Protein AF-D5RB38-F1 (afdb_monomer_lite)

Sequence (67 aa):
MIKIFEYFFKKEIPVLMYHRLINNKDEIGKNTIYLNVDEFEKQLKYLKDNNYITITFKDLYKIPKKE

Secondary structure (DSSP, 8-state):
-HHHHHHHT-----------EESSGGG--S----EEHHHHHHHHHHHHHTT-----HHHHTTSPP--

Radius of gyration: 17.15 Å; chains: 1; bounding box: 33×32×44 Å

Organism: Fusobacterium nucleatum subsp. nucleatum (strain ATCC 23726 / VPI 4351) (NCBI:txid525283)

pLDDT: mean 85.62, std 12.1, range [58.78, 98.38]

Structure (mmCIF, N/CA/C/O backbone):
data_AF-D5RB38-F1
#
_entry.id   AF-D5RB38-F1
#
loop_
_atom_site.group_PDB
_atom_site.id
_atom_site.type_symbol
_atom_site.label_atom_id
_atom_site.label_alt_id
_atom_site.label_comp_id
_atom_site.label_asym_id
_atom_site.label_entity_id
_atom_site.label_seq_id
_atom_site.pdbx_PDB_ins_code
_atom_site.Cartn_x
_atom_site.Cartn_y
_atom_site.Cartn_z
_atom_site.occupancy
_atom_site.B_iso_or_equiv
_atom_site.auth_seq_id
_atom_site.auth_comp_id
_atom_site.auth_asym_id
_atom_site.auth_atom_id
_atom_site.pdbx_PDB_model_num
ATOM 1 N N . MET A 1 1 ? -2.216 -18.363 25.188 1.00 59.03 1 MET A N 1
ATOM 2 C CA . MET A 1 1 ? -3.545 -18.277 24.544 1.00 59.03 1 MET A CA 1
ATOM 3 C C . MET A 1 1 ? -4.068 -16.839 24.501 1.00 59.03 1 MET A C 1
ATOM 5 O O . MET A 1 1 ? -4.239 -16.335 23.406 1.00 59.03 1 MET A O 1
ATOM 9 N N . ILE A 1 2 ? -4.200 -16.132 25.634 1.00 64.38 2 ILE A N 1
ATOM 10 C CA . ILE A 1 2 ? -4.656 -14.718 25.696 1.00 64.38 2 ILE A CA 1
ATOM 11 C C . ILE A 1 2 ? -3.825 -13.763 24.810 1.00 64.38 2 ILE A C 1
ATOM 13 O O . ILE A 1 2 ? -4.389 -13.056 23.982 1.00 64.38 2 ILE A O 1
ATOM 17 N N . LYS A 1 3 ? -2.487 -13.836 24.872 1.00 66.62 3 LYS A N 1
ATOM 18 C CA . LYS A 1 3 ? -1.591 -12.996 24.048 1.00 66.62 3 LYS A CA 1
ATOM 19 C C . LYS A 1 3 ? -1.753 -13.167 22.527 1.00 66.62 3 LYS A C 1
ATOM 21 O O . LYS A 1 3 ? -1.470 -12.241 21.778 1.00 66.62 3 LYS A O 1
ATOM 26 N N . ILE A 1 4 ? -2.185 -14.346 22.065 1.00 70.62 4 ILE A N 1
ATOM 27 C CA . ILE A 1 4 ? -2.405 -14.609 20.632 1.00 70.62 4 ILE A CA 1
ATOM 28 C C . ILE A 1 4 ? -3.654 -13.867 20.158 1.00 70.62 4 ILE A C 1
ATOM 30 O O . ILE A 1 4 ? -3.614 -13.202 19.130 1.00 70.62 4 ILE A O 1
ATOM 34 N N . PHE A 1 5 ? -4.738 -13.919 20.935 1.00 71.81 5 PHE A N 1
ATOM 35 C CA . PHE A 1 5 ? -5.950 -13.164 20.627 1.00 71.81 5 PHE A CA 1
ATOM 36 C C . PHE A 1 5 ? -5.681 -11.654 20.634 1.00 71.81 5 PHE A C 1
ATOM 38 O O . PHE A 1 5 ? -6.058 -10.970 19.690 1.00 71.81 5 PHE A O 1
ATOM 45 N N . GLU A 1 6 ? -4.954 -11.134 21.625 1.00 69.12 6 GLU A N 1
ATOM 46 C CA . GLU A 1 6 ? -4.579 -9.712 21.674 1.00 69.12 6 GLU A CA 1
ATOM 47 C C . GLU A 1 6 ? -3.789 -9.247 20.443 1.00 69.12 6 GLU A C 1
ATOM 49 O O . GLU A 1 6 ? -4.030 -8.14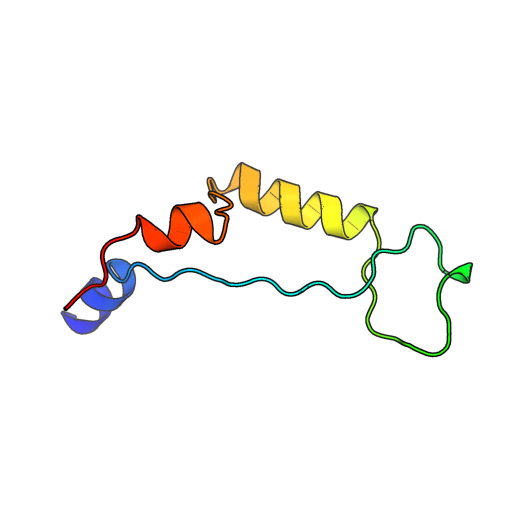2 19.956 1.00 69.12 6 GLU A O 1
ATOM 54 N N . TYR A 1 7 ? -2.893 -10.088 19.914 1.00 66.00 7 TYR A N 1
ATOM 55 C CA . TYR A 1 7 ? -2.166 -9.810 18.675 1.00 66.00 7 TYR A CA 1
ATOM 56 C C . TYR A 1 7 ? -3.115 -9.673 17.476 1.00 66.00 7 TYR A C 1
ATOM 58 O O . TYR A 1 7 ? -3.031 -8.690 16.745 1.00 66.00 7 TYR A O 1
ATOM 66 N N . PHE A 1 8 ? -4.079 -10.587 17.323 1.00 64.75 8 PHE A N 1
ATOM 67 C CA . PHE A 1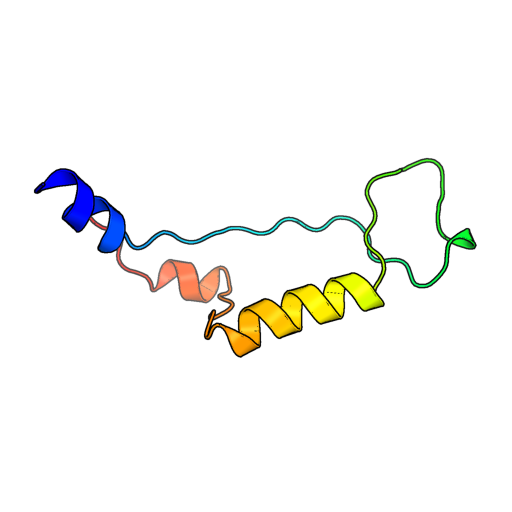 8 ? -5.074 -10.522 16.244 1.00 64.75 8 PHE A CA 1
ATOM 68 C C . PHE A 1 8 ? -6.025 -9.320 16.353 1.00 64.75 8 PHE A C 1
ATOM 70 O O . PHE A 1 8 ? -6.516 -8.835 15.337 1.00 64.75 8 PHE A O 1
ATOM 77 N N . PHE A 1 9 ? -6.276 -8.813 17.564 1.00 68.00 9 PHE A N 1
ATOM 78 C CA . PHE A 1 9 ? -7.130 -7.638 17.787 1.00 68.00 9 PHE A CA 1
ATOM 79 C C . PHE A 1 9 ? -6.362 -6.309 17.808 1.00 68.00 9 PHE A C 1
ATOM 81 O O . PHE A 1 9 ? -6.959 -5.244 18.025 1.00 68.00 9 PHE A O 1
ATOM 88 N N . LYS A 1 10 ? -5.042 -6.329 17.604 1.00 72.00 10 LYS A N 1
ATOM 89 C CA . LYS A 1 10 ? -4.243 -5.109 17.543 1.00 72.00 10 LYS A CA 1
ATOM 90 C C . LYS A 1 10 ? -4.464 -4.429 16.193 1.00 72.00 10 LYS A C 1
ATOM 92 O O . LYS A 1 10 ? -4.166 -4.977 15.139 1.00 72.00 10 LYS A O 1
ATOM 97 N N . LYS A 1 11 ? -4.998 -3.207 16.229 1.00 74.00 11 LYS A N 1
ATOM 98 C CA . LYS A 1 11 ? -5.148 -2.368 15.035 1.00 74.00 11 LYS A CA 1
ATOM 99 C C . LYS A 1 11 ? -3.799 -1.733 14.710 1.00 74.00 11 LYS A C 1
ATOM 101 O O . LYS A 1 11 ? -3.461 -0.691 15.264 1.00 74.00 11 LYS A O 1
ATOM 106 N N . GLU A 1 12 ? -3.017 -2.392 13.866 1.00 85.50 12 GLU A N 1
ATOM 107 C CA . GLU A 1 12 ? -1.753 -1.859 13.355 1.00 85.50 12 GLU A CA 1
ATOM 108 C C . GLU A 1 12 ? -1.969 -1.176 11.999 1.00 85.50 12 GLU A C 1
ATOM 110 O O . GLU A 1 12 ? -2.807 -1.598 11.203 1.00 85.50 12 GLU A O 1
ATOM 115 N N . ILE A 1 13 ? -1.226 -0.096 11.752 1.00 90.12 13 ILE A N 1
ATOM 116 C CA . ILE A 1 13 ? -1.286 0.669 10.502 1.00 90.12 13 ILE A CA 1
ATOM 117 C C . ILE A 1 13 ? 0.089 0.557 9.833 1.00 90.12 13 ILE A C 1
ATOM 119 O O . ILE A 1 13 ? 1.029 1.213 10.289 1.00 90.12 13 ILE A O 1
ATOM 123 N N . PRO A 1 14 ? 0.247 -0.272 8.786 1.00 93.50 14 PRO A N 1
ATOM 124 C CA . PRO A 1 14 ? 1.506 -0.355 8.058 1.00 93.50 14 PRO A CA 1
ATOM 125 C C . PRO A 1 14 ? 1.748 0.930 7.254 1.00 93.50 14 PRO A C 1
ATOM 127 O O . PRO A 1 14 ? 0.858 1.416 6.557 1.00 93.50 14 PRO A O 1
ATOM 130 N N . VAL A 1 15 ? 2.971 1.464 7.322 1.00 94.56 15 VAL A N 1
ATOM 131 C CA . VAL A 1 15 ? 3.405 2.629 6.535 1.00 94.56 15 VAL A CA 1
ATOM 132 C C . VAL A 1 15 ? 4.376 2.150 5.462 1.00 94.56 15 VAL A C 1
ATOM 134 O O . VAL A 1 15 ? 5.519 1.804 5.755 1.00 94.56 15 VAL A O 1
ATOM 137 N N . LEU A 1 16 ? 3.906 2.098 4.216 1.00 95.06 16 LEU A N 1
ATOM 138 C CA . LEU A 1 16 ? 4.715 1.688 3.068 1.00 95.06 16 LEU A CA 1
ATOM 139 C C . LEU A 1 16 ? 5.510 2.885 2.536 1.00 95.06 16 LEU A C 1
ATOM 141 O O . LEU A 1 16 ? 4.940 3.946 2.283 1.00 95.06 16 LEU A O 1
ATOM 145 N N . MET A 1 17 ? 6.820 2.715 2.350 1.00 94.81 17 MET A N 1
ATOM 146 C CA . MET A 1 17 ? 7.715 3.769 1.866 1.00 94.81 17 MET A CA 1
ATOM 147 C C . MET A 1 17 ? 8.264 3.413 0.484 1.00 94.81 17 MET A C 1
ATOM 149 O O . MET A 1 17 ? 9.048 2.476 0.335 1.00 94.81 17 MET A O 1
ATOM 153 N N . TYR A 1 18 ? 7.895 4.210 -0.513 1.00 94.31 18 TYR A N 1
ATOM 154 C CA . TYR A 1 18 ? 8.404 4.113 -1.879 1.00 94.31 18 TYR A CA 1
ATOM 155 C C . TYR A 1 18 ? 9.317 5.302 -2.182 1.00 94.31 18 TYR A C 1
ATOM 157 O O . TYR A 1 18 ? 9.077 6.406 -1.700 1.00 94.31 18 TYR A O 1
ATOM 165 N N . HIS A 1 19 ? 10.363 5.073 -2.980 1.00 90.50 19 HIS A N 1
ATOM 166 C CA . HIS A 1 19 ? 11.333 6.113 -3.344 1.00 90.50 19 HIS A CA 1
ATOM 167 C C . HIS A 1 19 ? 11.151 6.582 -4.788 1.00 90.50 19 HIS A C 1
ATOM 169 O O . HIS A 1 19 ? 10.778 7.726 -5.030 1.00 90.50 19 HIS A O 1
ATOM 175 N N . ARG A 1 20 ? 11.433 5.704 -5.758 1.00 90.31 20 ARG A N 1
ATOM 176 C CA . ARG A 1 20 ? 11.351 6.002 -7.192 1.00 90.31 20 ARG A CA 1
ATOM 177 C C . ARG A 1 20 ? 10.598 4.898 -7.914 1.00 90.31 20 ARG A C 1
ATOM 179 O O . ARG A 1 20 ? 10.864 3.722 -7.670 1.00 90.31 20 ARG A O 1
ATOM 186 N N . LEU A 1 21 ? 9.709 5.298 -8.814 1.00 92.25 21 LEU A N 1
ATOM 187 C CA . LEU A 1 21 ? 9.077 4.408 -9.777 1.00 92.25 21 LEU A CA 1
ATOM 188 C C . LEU A 1 21 ? 9.736 4.621 -11.139 1.00 92.25 21 LEU A C 1
ATOM 190 O O . LEU A 1 21 ? 9.970 5.770 -11.512 1.00 92.25 21 LEU A O 1
ATOM 194 N N . ILE A 1 22 ? 10.065 3.535 -11.834 1.00 91.38 22 ILE A N 1
ATOM 195 C CA . ILE A 1 22 ? 10.689 3.576 -13.163 1.00 91.38 22 ILE A CA 1
ATOM 196 C C . ILE A 1 22 ? 9.875 2.770 -14.172 1.00 91.38 22 ILE A C 1
ATOM 198 O O . ILE A 1 22 ? 9.283 1.749 -13.815 1.00 91.38 22 ILE A O 1
ATOM 202 N N . ASN A 1 23 ? 9.879 3.203 -15.430 1.00 88.75 23 ASN A N 1
ATOM 203 C CA . ASN A 1 23 ? 9.209 2.483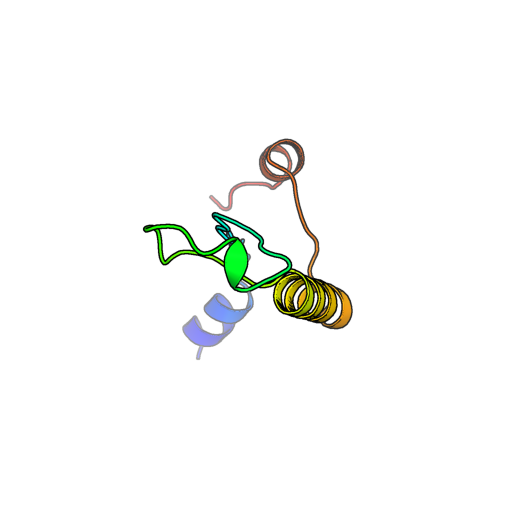 -16.521 1.00 88.75 23 ASN A CA 1
ATOM 204 C C . ASN A 1 23 ? 10.168 1.576 -17.297 1.00 88.75 23 ASN A C 1
ATOM 206 O O . ASN A 1 23 ? 9.768 0.546 -17.834 1.00 88.75 23 ASN A O 1
ATOM 210 N N . ASN A 1 24 ? 11.448 1.940 -17.357 1.00 82.00 24 ASN A N 1
ATOM 211 C CA . ASN A 1 24 ? 12.464 1.198 -18.090 1.00 82.00 24 ASN A CA 1
ATOM 212 C C . ASN A 1 24 ? 13.784 1.144 -17.309 1.00 82.00 24 ASN A C 1
ATOM 214 O O . ASN A 1 24 ? 14.025 1.912 -16.380 1.00 82.00 24 ASN A O 1
ATOM 218 N N . LYS A 1 25 ? 14.659 0.204 -17.681 1.00 74.12 25 LYS A N 1
ATOM 219 C CA . LYS A 1 25 ?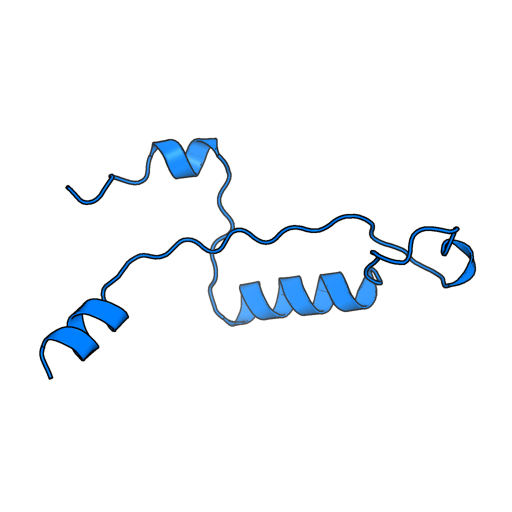 15.971 0.045 -17.033 1.00 74.12 25 LYS A CA 1
ATOM 220 C C . LYS A 1 25 ? 16.939 1.191 -17.352 1.00 74.12 25 LYS A C 1
ATOM 222 O O . LYS A 1 25 ? 17.917 1.363 -16.635 1.00 74.12 25 LYS A O 1
ATOM 227 N N . ASP A 1 26 ? 16.646 1.990 -18.370 1.00 75.06 26 ASP A N 1
ATOM 228 C CA . ASP A 1 26 ? 17.481 3.122 -18.778 1.00 75.06 26 ASP A CA 1
ATOM 229 C C . ASP A 1 26 ? 17.343 4.322 -17.818 1.00 75.06 26 ASP A C 1
ATOM 231 O O . ASP A 1 26 ? 18.241 5.155 -17.718 1.00 75.06 26 ASP A O 1
ATOM 235 N N . GLU A 1 27 ? 16.264 4.378 -17.026 1.00 68.50 27 GLU A N 1
ATOM 236 C CA . GLU A 1 27 ? 16.059 5.341 -15.931 1.00 68.50 27 GLU A CA 1
ATOM 237 C C . GLU A 1 27 ? 16.855 5.003 -14.647 1.00 68.50 27 GLU A C 1
ATOM 239 O O . GLU A 1 27 ? 16.849 5.768 -13.662 1.00 68.50 27 GLU A O 1
ATOM 244 N N . ILE A 1 28 ? 17.564 3.864 -14.642 1.00 72.44 28 ILE A N 1
ATOM 245 C CA . ILE A 1 28 ? 18.433 3.431 -13.545 1.00 72.44 28 ILE A CA 1
ATOM 246 C C . ILE A 1 28 ? 19.721 4.264 -13.579 1.00 72.44 28 ILE A C 1
ATOM 248 O O . ILE A 1 28 ? 20.728 3.910 -14.184 1.00 72.44 28 ILE A O 1
ATOM 252 N N . GLY A 1 29 ? 19.683 5.407 -12.893 1.00 72.25 29 GLY A N 1
ATOM 253 C CA . GLY A 1 29 ? 20.885 6.160 -12.525 1.00 72.25 29 GLY A CA 1
ATOM 254 C C . GLY A 1 29 ? 21.721 5.440 -11.452 1.00 72.25 29 GLY A C 1
ATOM 255 O O . GLY A 1 29 ? 21.535 4.262 -11.170 1.00 72.25 29 GLY A O 1
ATOM 256 N N . LYS A 1 30 ? 22.611 6.167 -10.762 1.00 70.12 30 LYS A N 1
ATOM 257 C CA . LYS A 1 30 ? 23.465 5.601 -9.689 1.00 70.12 30 LYS A CA 1
ATOM 258 C C . LYS A 1 30 ? 22.697 5.024 -8.485 1.00 70.12 30 LYS A C 1
ATOM 260 O O . LYS A 1 30 ? 23.250 4.219 -7.743 1.00 70.12 30 LYS A O 1
ATOM 265 N N . ASN A 1 31 ? 21.450 5.445 -8.274 1.00 68.31 31 ASN A N 1
ATOM 266 C CA . ASN A 1 31 ? 20.653 5.051 -7.113 1.00 68.31 31 ASN A CA 1
ATOM 267 C C . ASN A 1 31 ? 19.850 3.782 -7.410 1.00 68.31 31 ASN A C 1
ATOM 269 O O . ASN A 1 31 ? 18.968 3.790 -8.267 1.00 68.31 31 ASN A O 1
ATOM 273 N N . THR A 1 32 ? 20.118 2.723 -6.649 1.00 77.50 32 THR A N 1
ATOM 274 C CA . THR A 1 32 ? 19.537 1.382 -6.823 1.00 77.50 32 THR A CA 1
ATOM 275 C C . THR A 1 32 ? 18.171 1.195 -6.158 1.00 77.50 32 THR A C 1
ATOM 277 O O . THR A 1 32 ? 17.547 0.154 -6.339 1.00 77.50 32 THR A O 1
ATOM 280 N N . ILE A 1 33 ? 17.684 2.186 -5.403 1.00 88.06 33 ILE A N 1
ATOM 281 C CA . ILE A 1 33 ? 16.387 2.116 -4.717 1.00 88.06 33 ILE A CA 1
ATOM 282 C C . ILE A 1 33 ? 15.287 2.595 -5.672 1.00 88.06 33 ILE A C 1
ATOM 284 O O . ILE A 1 33 ? 14.913 3.771 -5.683 1.00 88.06 33 ILE A O 1
ATOM 288 N N . TYR A 1 34 ? 14.793 1.677 -6.498 1.00 91.38 34 TYR A N 1
ATOM 289 C CA . TYR A 1 34 ? 13.689 1.902 -7.426 1.00 91.38 34 TYR A CA 1
ATOM 290 C C . TYR A 1 34 ? 12.744 0.695 -7.459 1.00 91.38 34 TYR A C 1
ATOM 292 O O . TYR A 1 34 ? 13.119 -0.418 -7.092 1.00 91.38 34 TYR A O 1
ATOM 300 N N . LEU A 1 35 ? 11.523 0.921 -7.932 1.00 92.62 35 LEU A N 1
ATOM 301 C CA . LEU A 1 35 ? 10.535 -0.113 -8.218 1.00 92.62 35 LEU A CA 1
ATOM 302 C C . LEU A 1 35 ? 9.986 0.104 -9.630 1.00 92.62 35 LEU A C 1
ATOM 304 O O . LEU A 1 35 ? 9.767 1.240 -10.040 1.00 92.62 35 LEU A O 1
ATOM 308 N N . ASN A 1 36 ? 9.785 -0.968 -10.391 1.00 93.44 36 ASN A N 1
ATOM 309 C CA . ASN A 1 36 ? 9.133 -0.857 -11.694 1.00 93.44 36 ASN A CA 1
ATOM 310 C C . ASN A 1 36 ? 7.644 -0.512 -11.500 1.00 93.44 36 ASN A C 1
ATOM 312 O O . ASN A 1 36 ? 7.008 -1.066 -10.601 1.00 93.44 36 ASN A O 1
ATOM 316 N N . VAL A 1 37 ? 7.093 0.376 -12.330 1.00 95.12 37 VAL A N 1
ATOM 317 C CA . VAL A 1 37 ? 5.667 0.741 -12.321 1.00 95.12 37 VAL A CA 1
ATOM 318 C C . VAL A 1 37 ? 4.750 -0.485 -12.411 1.00 95.12 37 VAL A C 1
ATOM 320 O O . VAL A 1 37 ? 3.807 -0.572 -11.627 1.00 95.12 37 VAL A O 1
ATOM 323 N N . ASP A 1 38 ? 5.069 -1.474 -13.248 1.00 95.81 38 ASP A N 1
ATOM 324 C CA . ASP A 1 38 ? 4.274 -2.704 -13.379 1.00 95.81 38 ASP A CA 1
ATOM 325 C C . ASP A 1 38 ? 4.220 -3.493 -12.062 1.00 95.81 38 ASP A C 1
ATOM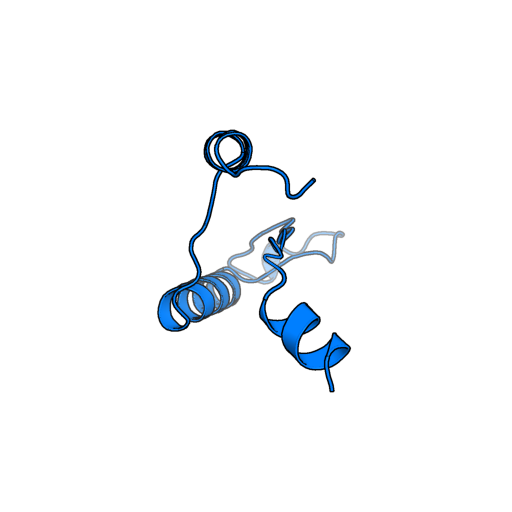 327 O O . ASP A 1 38 ? 3.214 -4.111 -11.712 1.00 95.81 38 ASP A O 1
ATOM 331 N N . GLU A 1 39 ? 5.318 -3.486 -11.307 1.00 95.81 39 GLU A N 1
ATOM 332 C CA . GLU A 1 39 ? 5.396 -4.182 -10.025 1.00 95.81 39 GLU A CA 1
ATOM 333 C C . GLU A 1 39 ? 4.716 -3.383 -8.911 1.00 95.81 39 GLU A C 1
ATOM 335 O O . GLU A 1 39 ? 4.056 -3.953 -8.041 1.00 95.81 39 GLU A O 1
ATOM 340 N N . PHE A 1 40 ? 4.808 -2.054 -8.968 1.00 97.06 40 PHE A N 1
ATOM 341 C CA . PHE A 1 40 ? 4.047 -1.170 -8.095 1.00 97.06 40 PHE A CA 1
ATOM 342 C C . PHE A 1 40 ? 2.536 -1.364 -8.279 1.00 97.06 40 PHE A C 1
ATOM 344 O O . PHE A 1 40 ? 1.816 -1.502 -7.290 1.00 97.06 40 PHE A O 1
ATOM 351 N N . GLU A 1 41 ? 2.050 -1.466 -9.519 1.00 98.00 41 GLU A N 1
ATOM 352 C CA . GLU A 1 41 ? 0.634 -1.714 -9.800 1.00 98.00 41 GLU A CA 1
ATOM 353 C C . GLU A 1 41 ? 0.162 -3.051 -9.215 1.00 98.00 41 GLU A C 1
ATOM 355 O O . GLU A 1 41 ? -0.883 -3.103 -8.563 1.00 98.00 41 GLU A O 1
ATOM 360 N N . LYS A 1 42 ? 0.951 -4.123 -9.354 1.00 98.25 42 LYS A N 1
ATOM 361 C CA . LYS A 1 42 ? 0.630 -5.420 -8.732 1.00 98.25 42 LYS A CA 1
ATOM 362 C C . LYS A 1 42 ? 0.542 -5.328 -7.212 1.00 98.25 42 LYS A C 1
ATOM 364 O O . LYS A 1 42 ? -0.362 -5.922 -6.626 1.00 98.25 42 LYS A O 1
ATOM 369 N N . GLN A 1 43 ? 1.435 -4.574 -6.569 1.00 98.06 43 GLN A N 1
ATOM 370 C CA . GLN A 1 43 ? 1.384 -4.356 -5.121 1.00 98.06 43 GLN A CA 1
ATOM 371 C C . GLN A 1 43 ? 0.113 -3.600 -4.712 1.00 98.06 43 GLN A C 1
ATOM 373 O O . GLN A 1 43 ? -0.562 -4.008 -3.766 1.00 98.06 43 GLN A O 1
ATOM 378 N N . LEU A 1 44 ? -0.273 -2.553 -5.449 1.00 97.56 44 LEU A N 1
ATOM 379 C CA . LEU A 1 44 ? -1.532 -1.841 -5.207 1.00 97.56 44 LEU A CA 1
ATOM 380 C C . LEU A 1 44 ? -2.754 -2.738 -5.432 1.00 97.56 44 LEU A C 1
ATOM 382 O O . LEU A 1 44 ? -3.703 -2.704 -4.645 1.00 97.56 44 LEU A O 1
ATOM 386 N N . LYS A 1 45 ? -2.727 -3.576 -6.473 1.00 98.38 45 LYS A N 1
ATOM 387 C CA . LYS A 1 45 ? -3.785 -4.549 -6.741 1.00 98.38 45 LYS A CA 1
ATOM 388 C C . LYS A 1 45 ? -3.904 -5.562 -5.605 1.00 98.38 45 LYS A C 1
ATOM 390 O O . LYS A 1 45 ? -5.013 -5.810 -5.149 1.00 98.38 45 LYS A O 1
ATOM 395 N N . TYR A 1 46 ? -2.789 -6.085 -5.097 1.00 98.12 46 TYR A N 1
ATOM 396 C CA . TYR A 1 46 ? -2.785 -6.985 -3.944 1.00 98.12 46 TYR A CA 1
ATOM 397 C C . TYR A 1 46 ? -3.448 -6.343 -2.719 1.00 98.12 46 TYR A C 1
ATOM 399 O O . TYR A 1 46 ? -4.290 -6.973 -2.080 1.00 98.12 46 TYR A O 1
ATOM 407 N N . LEU A 1 47 ? -3.115 -5.085 -2.407 1.00 97.75 47 LEU A N 1
ATOM 408 C CA . LEU A 1 47 ? -3.745 -4.356 -1.300 1.00 97.75 47 LEU A CA 1
ATOM 409 C C . LEU A 1 47 ? -5.260 -4.246 -1.501 1.00 97.75 47 LEU A C 1
ATOM 411 O O . LEU A 1 47 ? -6.028 -4.524 -0.580 1.00 97.75 47 LEU A O 1
ATOM 415 N N . LYS A 1 48 ? -5.692 -3.902 -2.716 1.00 97.44 48 LYS A N 1
ATOM 416 C CA . LYS A 1 48 ? -7.110 -3.805 -3.069 1.00 97.44 48 LYS A CA 1
ATOM 417 C C . LYS A 1 48 ? -7.833 -5.149 -2.948 1.00 97.44 48 LYS A C 1
ATOM 419 O O . LYS A 1 48 ? -8.894 -5.203 -2.336 1.00 97.44 48 LYS A O 1
ATOM 424 N N . ASP A 1 49 ? -7.263 -6.216 -3.502 1.00 98.31 49 ASP A N 1
ATOM 425 C CA . ASP A 1 49 ? -7.853 -7.560 -3.498 1.00 98.31 49 ASP A CA 1
ATOM 426 C C . ASP A 1 49 ? -7.964 -8.143 -2.076 1.00 98.31 49 ASP A C 1
ATOM 428 O O . ASP A 1 49 ? -8.831 -8.971 -1.812 1.00 98.31 49 ASP A O 1
ATOM 432 N N . ASN A 1 50 ? -7.110 -7.691 -1.150 1.00 97.25 50 ASN A N 1
ATOM 433 C CA . ASN A 1 50 ? -7.114 -8.094 0.260 1.00 97.25 50 ASN A CA 1
ATOM 434 C C . ASN A 1 50 ? -7.806 -7.071 1.180 1.00 97.25 50 ASN A C 1
ATOM 436 O O . ASN A 1 50 ? -7.593 -7.084 2.392 1.00 97.25 50 ASN A O 1
ATOM 440 N N . ASN A 1 51 ? -8.644 -6.191 0.623 1.00 96.12 51 ASN A N 1
ATOM 441 C CA . ASN A 1 51 ? -9.479 -5.238 1.361 1.00 96.12 51 ASN A CA 1
ATOM 442 C C . ASN A 1 51 ? -8.702 -4.266 2.271 1.00 96.12 51 ASN A C 1
ATOM 444 O O . ASN A 1 51 ? -9.234 -3.793 3.279 1.00 96.12 51 ASN A O 1
ATOM 448 N N . TYR A 1 52 ? -7.456 -3.937 1.926 1.00 95.75 52 TYR A N 1
ATOM 449 C CA . TYR A 1 52 ? -6.741 -2.859 2.603 1.00 95.75 52 TYR A CA 1
ATOM 450 C C . TYR A 1 52 ? -7.353 -1.504 2.244 1.00 95.75 52 TYR A C 1
ATOM 452 O O . TYR A 1 52 ? -7.772 -1.261 1.111 1.00 95.75 52 TYR A O 1
ATOM 460 N N . ILE A 1 53 ? -7.350 -0.590 3.214 1.00 94.00 53 ILE A N 1
ATOM 461 C CA . ILE A 1 53 ? -7.800 0.790 3.033 1.00 94.00 53 ILE A CA 1
ATOM 462 C C . ILE A 1 53 ? -6.583 1.699 3.143 1.00 94.00 53 ILE A C 1
ATOM 464 O O . ILE A 1 53 ? -5.945 1.775 4.194 1.00 94.00 53 ILE A O 1
ATOM 468 N N . THR A 1 54 ? -6.263 2.403 2.061 1.00 95.25 54 THR A N 1
ATOM 469 C CA . THR A 1 54 ? -5.244 3.452 2.095 1.00 95.25 54 THR A CA 1
ATOM 470 C C . THR A 1 54 ? -5.807 4.672 2.806 1.00 95.25 54 THR A C 1
ATOM 472 O O . THR A 1 54 ? -6.888 5.153 2.471 1.00 95.25 54 THR A O 1
ATOM 475 N N . ILE A 1 55 ? -5.061 5.181 3.781 1.00 94.88 55 ILE A N 1
ATOM 476 C CA . ILE A 1 55 ? -5.437 6.358 4.558 1.00 94.88 55 ILE A CA 1
ATOM 477 C C . ILE A 1 55 ? -4.448 7.492 4.318 1.00 94.88 55 ILE A C 1
ATOM 479 O O . ILE A 1 55 ? -3.266 7.268 4.056 1.00 94.88 55 ILE A O 1
ATOM 483 N N . THR A 1 56 ? -4.928 8.723 4.436 1.00 95.75 56 THR A N 1
ATOM 484 C CA . THR A 1 56 ? -4.071 9.910 4.463 1.00 95.75 56 THR A CA 1
ATOM 485 C C . THR A 1 56 ? -3.726 10.291 5.902 1.00 95.75 56 THR A C 1
ATOM 487 O O . THR A 1 56 ? -4.354 9.826 6.855 1.00 95.75 56 THR A O 1
ATOM 490 N N . PHE A 1 57 ? -2.786 11.224 6.090 1.00 93.62 57 PHE A N 1
ATOM 491 C CA . PHE A 1 57 ? -2.537 11.793 7.420 1.00 93.62 57 PHE A CA 1
ATOM 492 C C . PHE A 1 57 ? -3.791 12.440 8.030 1.00 93.62 57 PHE A C 1
ATOM 494 O O . PHE A 1 57 ? -3.986 12.360 9.238 1.00 93.62 57 PHE A O 1
ATOM 501 N N . LYS A 1 58 ? -4.685 13.019 7.212 1.00 95.25 58 LYS A N 1
ATOM 502 C CA . LYS A 1 58 ? -5.959 13.587 7.689 1.00 95.25 58 LYS A CA 1
ATOM 503 C C . LYS A 1 58 ? -6.889 12.522 8.264 1.00 95.25 58 LYS A C 1
ATOM 505 O O . LYS A 1 58 ? -7.610 12.804 9.216 1.00 95.25 58 LYS A O 1
ATOM 510 N N . ASP A 1 59 ? -6.882 11.324 7.692 1.00 94.12 59 ASP A N 1
ATOM 511 C CA . ASP A 1 59 ? -7.688 10.205 8.179 1.00 94.12 59 ASP A CA 1
ATOM 512 C C . ASP A 1 59 ? -7.073 9.607 9.443 1.00 94.12 59 ASP A C 1
ATOM 514 O O . ASP A 1 59 ? -7.798 9.309 10.386 1.00 94.12 59 ASP A O 1
ATOM 518 N N . LEU A 1 60 ? -5.738 9.539 9.512 1.00 90.94 60 LEU A N 1
ATOM 519 C CA . LEU A 1 60 ? -5.016 9.092 10.703 1.00 90.94 60 LEU A CA 1
ATOM 520 C C . LEU A 1 60 ? -5.375 9.921 11.946 1.00 90.94 60 LEU A C 1
ATOM 522 O O . LEU A 1 60 ? -5.597 9.344 13.006 1.00 90.94 60 LEU A O 1
ATOM 526 N N . TYR A 1 61 ? -5.508 11.248 11.825 1.00 90.62 61 TYR A N 1
ATOM 527 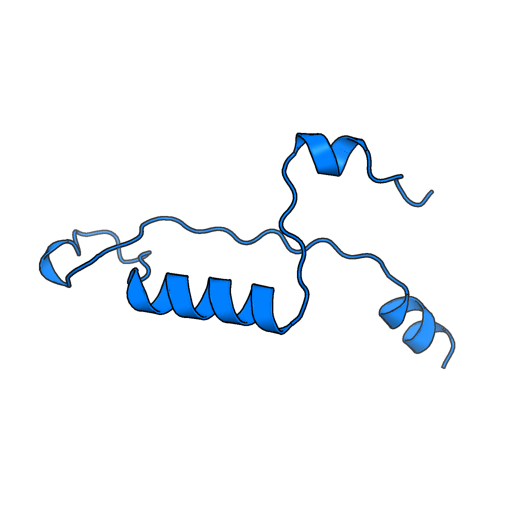C CA . TYR A 1 61 ? -5.933 12.109 12.943 1.00 90.62 61 TYR A CA 1
ATOM 528 C C . TYR A 1 61 ? -7.339 11.798 13.474 1.00 90.62 61 TYR A C 1
ATOM 530 O O . TYR A 1 61 ? -7.653 12.164 14.604 1.00 90.62 61 TYR A O 1
ATOM 538 N N . LYS A 1 62 ? -8.188 11.142 12.677 1.00 90.81 62 LYS A N 1
ATOM 539 C CA . LYS A 1 62 ? -9.546 10.744 13.076 1.00 90.81 62 LYS A CA 1
ATOM 540 C C . LYS A 1 62 ? -9.579 9.365 13.738 1.00 90.81 62 LYS A C 1
ATOM 542 O O . LYS A 1 62 ? -10.611 8.988 14.286 1.00 90.81 62 LYS A O 1
ATOM 547 N N . ILE A 1 63 ? -8.488 8.597 13.671 1.00 87.31 63 ILE A N 1
ATOM 548 C CA . ILE A 1 63 ? -8.405 7.273 14.288 1.00 87.31 63 ILE A CA 1
ATOM 549 C C . ILE A 1 63 ? -8.118 7.460 15.786 1.00 87.31 63 ILE A C 1
ATOM 551 O O . ILE A 1 63 ? -7.118 8.091 16.139 1.00 87.31 63 ILE A O 1
ATOM 555 N N . PRO A 1 64 ? -8.960 6.917 16.684 1.00 83.19 64 PRO A N 1
ATOM 556 C CA . PRO A 1 64 ? -8.743 7.049 18.116 1.00 83.19 64 PRO A CA 1
ATOM 557 C C . PRO A 1 64 ? -7.452 6.335 18.519 1.00 83.19 64 PRO A C 1
ATOM 559 O O . PRO A 1 64 ? -7.206 5.191 18.125 1.00 83.19 64 PRO A O 1
ATOM 562 N N . LYS A 1 65 ? -6.634 7.006 19.333 1.00 76.00 65 LYS A N 1
ATOM 563 C CA . LYS A 1 65 ? -5.507 6.349 19.995 1.00 76.00 65 LYS A CA 1
ATOM 564 C C . LYS A 1 65 ? -6.068 5.364 21.015 1.00 76.00 65 LYS A C 1
ATOM 566 O O . LYS A 1 65 ? -6.988 5.697 21.755 1.00 76.00 65 LYS A O 1
ATOM 571 N N . LYS A 1 66 ? -5.532 4.145 21.021 1.00 68.00 66 LYS A N 1
ATOM 572 C CA . LYS A 1 66 ? -5.787 3.194 22.102 1.00 68.00 66 LYS A CA 1
ATOM 573 C C . LYS A 1 66 ? -4.992 3.702 23.312 1.00 68.00 66 LYS A C 1
ATOM 575 O O . LYS A 1 66 ? -3.772 3.816 23.192 1.00 68.00 66 LYS A O 1
ATOM 580 N N . GLU A 1 67 ? -5.693 4.108 24.369 1.00 58.78 67 GLU A N 1
ATOM 581 C CA . GLU A 1 67 ? -5.101 4.418 25.683 1.00 58.78 67 GLU A CA 1
ATOM 582 C C . GLU A 1 67 ? -4.535 3.154 26.342 1.00 58.78 67 GLU A C 1
ATOM 584 O O . GLU A 1 67 ? -5.109 2.058 26.113 1.00 58.78 67 GLU A O 1
#

Foldseek 3Di:
DVVVVVVVPDDDDDDDDADEEDCDPVPDDPDPRYDHPVVVVVVVVVCVVVVHDDDDPVVVVVDDDDD